Protein AF-A0A1I8BU67-F1 (afdb_monomer_lite)

InterPro domains:
  IPR002213 UDP-glucuronosyl/UDP-glucosyltransferase [PF00201] (10-124)
  IPR002213 UDP-glucuronosyl/UDP-glucosyltransferase [cd03784] (1-125)
  IPR035595 UDP-glycosyltransferase family, conserved site [PS00375] (44-87)
  IPR050271 UDP-glycosyltransferase [PTHR48043] (1-125)

Sequence (135 aa):
MPIRMTKSFLKAFGQIPDYDFLWKTEQTEIEGIERFKNVHLRRWINQKELIKHPKTRLLFAHGGYSSFLEAAKAGIPVLLVPLFADQGINAKRAQRFGISEILDKRTLNAEIVGKLIRKMLNDERLIDLIFSKFL

Structure (mmCIF, N/CA/C/O backbone):
data_AF-A0A1I8BU67-F1
#
_entry.id   AF-A0A1I8BU67-F1
#
loop_
_atom_site.group_PDB
_atom_site.id
_atom_site.type_symbol
_atom_site.label_atom_id
_atom_site.label_alt_id
_atom_site.label_comp_id
_atom_site.label_asym_id
_atom_site.label_entity_id
_atom_site.label_seq_id
_atom_site.pdbx_PDB_ins_code
_atom_site.Cartn_x
_atom_site.Cartn_y
_atom_site.Cartn_z
_atom_site.occupancy
_atom_site.B_iso_or_equiv
_atom_site.auth_seq_id
_atom_site.auth_comp_id
_atom_site.auth_asym_id
_atom_site.auth_atom_id
_atom_site.pdbx_PDB_model_num
ATOM 1 N N . MET A 1 1 ? 9.221 -7.816 -9.148 1.00 77.25 1 MET A N 1
ATOM 2 C CA . MET A 1 1 ? 7.841 -7.643 -9.661 1.00 77.25 1 MET A CA 1
ATOM 3 C C . MET A 1 1 ? 7.914 -7.254 -11.136 1.00 77.25 1 MET A C 1
ATOM 5 O O . MET A 1 1 ? 8.840 -6.525 -11.474 1.00 77.25 1 MET A O 1
ATOM 9 N N . PRO A 1 2 ? 7.020 -7.742 -12.016 1.00 86.81 2 PRO A N 1
ATOM 10 C CA . PRO A 1 2 ? 7.042 -7.395 -13.439 1.00 86.81 2 PRO A CA 1
ATOM 11 C C . PRO A 1 2 ? 6.885 -5.890 -13.698 1.00 86.81 2 PRO A C 1
ATOM 13 O O . PRO A 1 2 ? 6.090 -5.228 -13.030 1.00 86.81 2 PRO A O 1
ATOM 16 N N . ILE A 1 3 ? 7.564 -5.373 -14.729 1.00 88.19 3 ILE A N 1
ATOM 17 C CA . ILE A 1 3 ? 7.588 -3.940 -15.090 1.00 88.19 3 ILE A CA 1
ATOM 18 C C . ILE A 1 3 ? 6.175 -3.363 -15.278 1.00 88.19 3 ILE A C 1
ATOM 20 O O . ILE A 1 3 ? 5.889 -2.262 -14.807 1.00 88.19 3 ILE A O 1
ATOM 24 N N . ARG A 1 4 ? 5.259 -4.117 -15.905 1.00 90.81 4 ARG A N 1
ATOM 25 C CA . ARG A 1 4 ? 3.852 -3.709 -16.092 1.00 90.81 4 ARG A CA 1
ATOM 26 C C . ARG A 1 4 ? 3.167 -3.368 -14.765 1.00 90.81 4 ARG A C 1
ATOM 28 O O . ARG A 1 4 ? 2.468 -2.357 -14.671 1.00 90.81 4 ARG A O 1
ATOM 35 N N . MET A 1 5 ? 3.353 -4.210 -13.749 1.00 91.56 5 MET A N 1
ATOM 36 C CA . MET A 1 5 ? 2.776 -3.980 -12.425 1.00 91.56 5 MET A CA 1
ATOM 37 C C . MET A 1 5 ? 3.428 -2.761 -11.779 1.00 91.56 5 MET A C 1
ATOM 39 O O . MET A 1 5 ? 2.720 -1.894 -11.282 1.00 91.56 5 MET A O 1
ATOM 43 N N . THR A 1 6 ? 4.757 -2.644 -11.866 1.00 91.69 6 THR A N 1
ATOM 44 C CA . THR A 1 6 ? 5.493 -1.505 -11.304 1.00 91.69 6 THR A CA 1
ATOM 45 C C . THR A 1 6 ? 5.000 -0.174 -11.869 1.00 91.69 6 THR A C 1
ATOM 47 O O . THR A 1 6 ? 4.644 0.719 -11.103 1.00 91.69 6 THR A O 1
ATOM 50 N N . LYS A 1 7 ? 4.863 -0.068 -13.198 1.00 92.62 7 LYS A N 1
ATOM 51 C CA . LYS A 1 7 ? 4.315 1.127 -13.862 1.00 92.62 7 LYS A CA 1
ATOM 52 C C . LYS A 1 7 ? 2.864 1.408 -13.454 1.00 92.62 7 LYS A C 1
ATOM 54 O O . LYS A 1 7 ? 2.471 2.568 -13.369 1.00 92.62 7 LYS A O 1
ATOM 59 N N . SER A 1 8 ? 2.071 0.369 -13.190 1.00 94.88 8 SER A N 1
ATOM 60 C CA . SER A 1 8 ? 0.684 0.523 -12.729 1.00 94.88 8 SER A CA 1
ATOM 61 C C . SER A 1 8 ? 0.613 1.096 -11.313 1.00 94.88 8 SER A C 1
ATOM 63 O O . SER A 1 8 ? -0.164 2.017 -11.081 1.00 94.88 8 SER A O 1
ATOM 65 N N . PHE A 1 9 ? 1.450 0.605 -10.393 1.00 94.38 9 PHE A N 1
ATOM 66 C CA . PHE A 1 9 ? 1.526 1.126 -9.027 1.00 94.38 9 PHE A CA 1
ATOM 67 C C . PHE A 1 9 ? 2.018 2.569 -8.992 1.00 94.38 9 PHE A C 1
ATOM 69 O O . PHE A 1 9 ? 1.340 3.404 -8.408 1.00 94.38 9 PHE A O 1
ATOM 76 N N . LEU A 1 10 ? 3.120 2.889 -9.680 1.00 94.50 10 LEU A N 1
ATOM 77 C CA . LEU A 1 10 ? 3.636 4.262 -9.728 1.00 94.50 10 LEU A CA 1
ATOM 78 C C . LEU A 1 10 ? 2.579 5.260 -10.211 1.00 94.50 10 LEU A C 1
ATOM 80 O O . LEU A 1 10 ? 2.333 6.270 -9.558 1.00 94.50 10 LEU A O 1
ATOM 84 N N . LYS A 1 11 ? 1.895 4.939 -11.316 1.00 95.62 11 LYS A N 1
ATOM 85 C CA . LYS A 1 11 ? 0.815 5.781 -11.843 1.00 95.62 11 LYS A CA 1
ATOM 86 C C . LYS A 1 11 ? -0.335 5.938 -10.850 1.00 95.62 11 LYS A C 1
ATOM 88 O O . LYS A 1 11 ? -0.836 7.044 -10.699 1.00 95.62 11 LYS A O 1
ATOM 93 N N . ALA A 1 12 ? -0.751 4.861 -10.184 1.00 96.50 12 ALA A N 1
ATOM 94 C CA . ALA A 1 12 ? -1.826 4.923 -9.198 1.00 96.50 12 ALA A CA 1
ATOM 95 C C . ALA A 1 12 ? -1.444 5.772 -7.977 1.00 96.50 12 ALA A C 1
ATOM 97 O O . ALA A 1 12 ? -2.243 6.586 -7.527 1.00 96.50 12 ALA A O 1
ATOM 98 N N . PHE A 1 13 ? -0.222 5.611 -7.468 1.00 96.00 13 PHE A N 1
ATOM 99 C CA . PHE A 1 13 ? 0.287 6.362 -6.320 1.00 96.00 13 PHE A CA 1
ATOM 100 C C . PHE A 1 13 ? 0.417 7.853 -6.640 1.00 96.00 13 PHE A C 1
ATOM 102 O O . PHE A 1 13 ? -0.008 8.691 -5.851 1.00 96.00 13 PHE A O 1
ATOM 109 N N . GLY A 1 14 ? 0.890 8.195 -7.841 1.00 95.56 14 GLY A N 1
ATOM 110 C CA . GLY A 1 14 ? 0.949 9.581 -8.311 1.00 95.56 14 GLY A CA 1
ATOM 111 C C . GLY A 1 14 ? -0.402 10.292 -8.399 1.00 95.56 14 GLY A C 1
ATOM 112 O O . GLY A 1 14 ? -0.455 11.515 -8.343 1.00 95.56 14 GLY A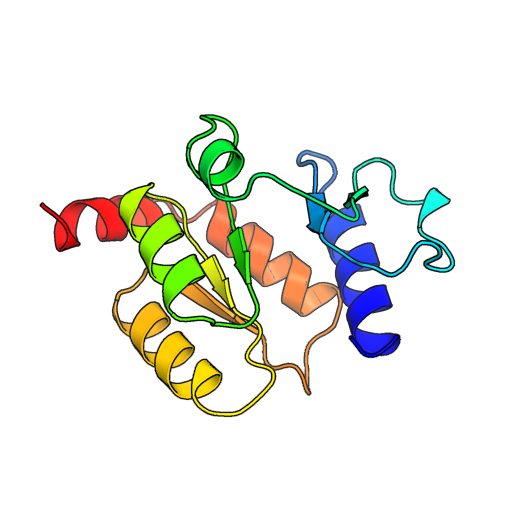 O 1
ATOM 113 N N . GLN A 1 15 ? -1.501 9.543 -8.521 1.00 95.25 15 GLN A N 1
ATOM 114 C CA . GLN A 1 15 ? -2.866 10.083 -8.527 1.00 95.25 15 GLN A CA 1
ATOM 115 C C . GLN A 1 15 ? -3.428 10.317 -7.116 1.00 95.25 15 GLN A C 1
ATOM 117 O O . GLN A 1 15 ? -4.605 10.648 -6.977 1.00 95.25 15 GLN A O 1
ATOM 122 N N . ILE A 1 16 ? -2.631 10.077 -6.073 1.00 95.81 16 ILE A N 1
ATOM 123 C CA . ILE A 1 16 ? -3.024 10.188 -4.666 1.00 95.81 16 ILE A CA 1
ATOM 124 C C . ILE A 1 16 ? -1.957 11.035 -3.946 1.00 95.81 16 ILE A C 1
ATOM 126 O O . ILE A 1 16 ? -1.168 10.506 -3.164 1.00 95.81 16 ILE A O 1
ATOM 130 N N . PRO A 1 17 ? -1.870 12.343 -4.253 1.00 95.38 17 PRO A N 1
ATOM 131 C CA . PRO A 1 17 ? -0.778 13.195 -3.782 1.00 95.38 17 PRO A CA 1
ATOM 132 C C . PRO A 1 17 ? -0.829 13.493 -2.276 1.00 95.38 17 PRO A C 1
ATOM 134 O O . PRO A 1 17 ? 0.196 13.855 -1.710 1.00 95.38 17 PRO A O 1
ATOM 137 N N . ASP A 1 18 ? -1.979 13.301 -1.624 1.00 95.50 18 ASP A N 1
ATOM 1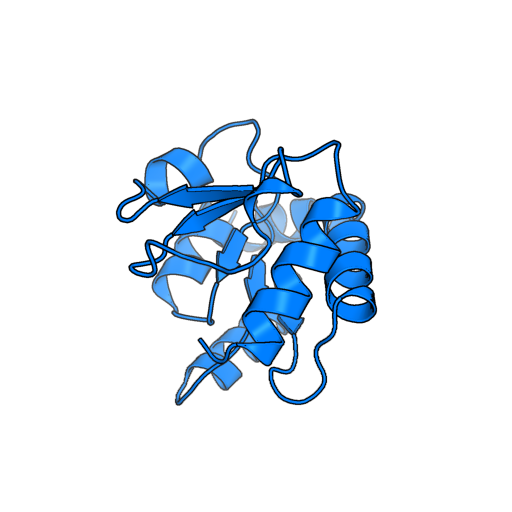38 C CA . ASP A 1 18 ? -2.163 13.552 -0.184 1.00 95.50 18 ASP A CA 1
ATOM 139 C C . ASP A 1 18 ? -1.467 12.513 0.715 1.00 95.50 18 ASP A C 1
ATOM 141 O O . ASP A 1 18 ? -1.429 12.664 1.938 1.00 95.50 18 ASP A O 1
ATOM 145 N N . TYR A 1 19 ? -0.925 11.443 0.123 1.00 96.06 19 TYR A N 1
ATOM 146 C CA . TYR A 1 19 ? -0.276 10.349 0.835 1.00 96.06 19 TYR A CA 1
ATOM 147 C C . TYR A 1 19 ? 1.101 10.033 0.258 1.00 96.06 19 TYR A C 1
ATOM 149 O O . TYR A 1 19 ? 1.283 9.942 -0.958 1.00 96.06 19 TYR A O 1
ATOM 157 N N . ASP A 1 20 ? 2.045 9.768 1.162 1.00 96.88 20 ASP A N 1
ATOM 158 C CA . ASP A 1 20 ? 3.348 9.202 0.834 1.00 96.88 20 ASP A CA 1
ATOM 159 C C . ASP A 1 20 ? 3.288 7.671 0.765 1.00 96.88 20 ASP A C 1
ATOM 161 O O . ASP A 1 20 ? 2.779 6.994 1.662 1.00 96.88 20 ASP A O 1
ATOM 165 N N . PHE A 1 21 ? 3.887 7.114 -0.283 1.00 96.00 21 PHE A N 1
ATOM 166 C CA . PHE A 1 21 ? 4.009 5.681 -0.513 1.00 96.00 21 PHE A CA 1
ATOM 167 C C . PHE A 1 21 ? 5.450 5.244 -0.266 1.00 96.00 21 PHE A C 1
ATOM 169 O O . PHE A 1 21 ? 6.331 5.436 -1.105 1.00 96.00 21 PHE A O 1
ATOM 176 N N . LEU A 1 22 ? 5.695 4.622 0.887 1.00 95.19 22 LEU A N 1
ATOM 177 C CA . LEU A 1 22 ? 6.977 3.988 1.181 1.00 95.19 22 LEU A CA 1
ATOM 178 C C . LEU A 1 22 ? 7.004 2.580 0.586 1.00 95.19 22 LEU A C 1
ATOM 180 O O . LEU A 1 22 ? 6.271 1.690 1.015 1.00 95.19 22 LEU A O 1
ATOM 184 N N . TRP A 1 23 ? 7.885 2.366 -0.385 1.00 92.94 23 TRP A N 1
ATOM 185 C CA . TRP A 1 23 ? 7.983 1.111 -1.112 1.00 92.94 23 TRP A CA 1
ATOM 186 C C . TRP A 1 23 ? 9.321 0.424 -0.840 1.00 92.94 23 TRP A C 1
ATOM 188 O O . TRP A 1 23 ? 10.377 0.836 -1.322 1.00 92.94 23 TRP A O 1
ATOM 198 N N . LYS A 1 24 ? 9.263 -0.695 -0.107 1.00 91.19 24 LYS A N 1
ATOM 199 C CA . LYS A 1 24 ? 10.403 -1.602 0.057 1.00 91.19 24 LYS A CA 1
ATOM 200 C C . LYS A 1 24 ? 10.709 -2.377 -1.236 1.00 91.19 24 LYS A C 1
ATOM 202 O O . LYS A 1 24 ? 9.895 -3.199 -1.660 1.00 91.19 24 LYS A O 1
ATOM 207 N N . THR A 1 25 ? 11.871 -2.161 -1.846 1.00 88.25 25 THR A N 1
ATOM 208 C CA . THR A 1 25 ? 12.317 -2.868 -3.060 1.00 88.25 25 THR A CA 1
ATOM 209 C C . THR A 1 25 ? 13.843 -2.898 -3.163 1.00 88.25 25 THR A C 1
ATOM 211 O O . THR A 1 25 ? 14.513 -1.956 -2.752 1.00 88.25 25 THR A O 1
ATOM 214 N N . GLU A 1 26 ? 14.396 -3.969 -3.740 1.00 86.56 26 GLU A N 1
ATOM 215 C CA . GLU A 1 26 ? 15.820 -4.034 -4.117 1.00 86.56 26 GLU A CA 1
ATOM 216 C C . GLU A 1 26 ? 16.106 -3.312 -5.442 1.00 86.56 26 GLU A C 1
ATOM 218 O O . GLU A 1 26 ? 17.262 -3.082 -5.785 1.00 86.56 26 GLU A O 1
ATOM 223 N N . GLN A 1 27 ? 15.063 -2.957 -6.201 1.00 83.81 27 GLN A N 1
ATOM 224 C CA . GLN A 1 27 ? 15.210 -2.181 -7.431 1.00 83.81 27 GLN A CA 1
ATOM 225 C C . GLN A 1 27 ? 15.639 -0.757 -7.076 1.00 83.81 27 GLN A C 1
ATOM 227 O O . GLN A 1 27 ? 14.878 -0.013 -6.461 1.00 83.81 27 GLN A O 1
ATOM 232 N N . THR A 1 28 ? 16.854 -0.387 -7.466 1.00 71.94 28 THR A N 1
ATOM 233 C CA . THR A 1 28 ? 17.399 0.961 -7.261 1.00 71.94 28 THR A CA 1
ATOM 234 C C . THR A 1 28 ? 16.939 1.943 -8.331 1.00 71.94 28 THR A C 1
ATOM 236 O O . THR A 1 28 ? 16.914 3.142 -8.083 1.00 71.94 28 THR A O 1
ATOM 239 N N . GLU A 1 29 ? 16.526 1.437 -9.494 1.00 79.00 29 GLU A N 1
ATOM 240 C CA . GLU A 1 29 ? 16.109 2.242 -10.636 1.00 79.00 29 GLU A CA 1
ATOM 241 C C . GLU A 1 29 ? 14.762 1.748 -11.159 1.00 79.00 29 GLU A C 1
ATOM 243 O O . GLU A 1 29 ? 14.591 0.585 -11.533 1.00 79.00 29 GLU A O 1
ATOM 248 N N . ILE A 1 30 ? 13.784 2.651 -11.165 1.00 87.12 30 ILE A N 1
ATOM 249 C CA . ILE A 1 30 ? 12.493 2.445 -11.810 1.00 87.12 30 ILE A CA 1
ATOM 250 C C . ILE A 1 30 ? 12.277 3.630 -12.744 1.00 87.12 30 ILE A C 1
ATOM 252 O O . ILE A 1 30 ? 12.130 4.763 -12.296 1.00 87.12 30 ILE A O 1
ATOM 256 N N . GLU A 1 31 ? 12.266 3.360 -14.046 1.00 88.06 31 GLU A N 1
ATOM 257 C CA . GLU A 1 31 ? 12.067 4.368 -15.089 1.00 88.06 31 GLU A CA 1
ATOM 258 C C . GLU A 1 31 ? 10.813 5.224 -14.823 1.00 88.06 31 GLU A C 1
ATOM 260 O O . GLU A 1 31 ? 9.707 4.693 -14.659 1.00 88.06 31 GLU A O 1
ATOM 265 N N . GLY A 1 32 ? 10.977 6.551 -14.818 1.00 86.62 32 GLY A N 1
ATOM 266 C CA . GLY A 1 32 ? 9.883 7.508 -14.662 1.00 86.62 32 GLY A CA 1
ATOM 267 C C . GLY A 1 32 ? 9.491 7.802 -13.213 1.00 86.62 32 GLY A C 1
ATOM 268 O O . GLY A 1 32 ? 8.526 8.541 -12.998 1.00 86.62 32 GLY A O 1
ATOM 269 N N . ILE A 1 33 ? 10.181 7.224 -12.221 1.00 90.31 33 ILE A N 1
ATOM 270 C CA . ILE A 1 33 ? 9.864 7.439 -10.805 1.00 90.31 33 ILE A CA 1
ATOM 271 C C . ILE A 1 33 ? 10.053 8.895 -10.363 1.00 90.31 33 ILE A C 1
ATOM 273 O O . ILE A 1 33 ? 9.322 9.369 -9.501 1.00 90.31 33 ILE A O 1
ATOM 277 N N . GLU A 1 34 ? 10.969 9.631 -10.994 1.00 90.25 34 GLU A N 1
ATOM 278 C CA . GLU A 1 34 ? 11.300 11.026 -10.686 1.00 90.25 34 GLU A CA 1
ATOM 279 C C . GLU A 1 34 ? 10.102 11.983 -10.802 1.00 90.25 34 GLU A C 1
ATOM 281 O O . GLU A 1 34 ? 10.088 13.064 -10.215 1.00 90.25 34 GLU A O 1
ATOM 286 N N . ARG A 1 35 ? 9.064 11.569 -11.535 1.00 92.06 35 ARG A N 1
ATOM 287 C CA . ARG A 1 35 ? 7.814 12.318 -11.718 1.00 92.06 35 ARG A CA 1
ATOM 288 C C . ARG A 1 35 ? 6.859 12.177 -10.531 1.00 92.06 35 ARG A C 1
ATOM 290 O O . ARG A 1 35 ? 5.904 12.943 -10.427 1.00 92.06 35 ARG A O 1
ATOM 297 N N . PHE A 1 36 ? 7.098 11.211 -9.646 1.00 94.50 36 PHE A N 1
ATOM 298 C CA . PHE A 1 36 ? 6.217 10.844 -8.541 1.00 94.50 36 PHE A CA 1
ATOM 299 C C . PHE A 1 36 ? 6.848 11.229 -7.201 1.00 94.50 36 PHE A C 1
ATOM 301 O O . PHE A 1 36 ? 7.474 10.416 -6.525 1.00 94.50 36 PHE A O 1
ATOM 308 N N . LYS A 1 37 ? 6.663 12.493 -6.803 1.00 95.25 37 LYS A N 1
ATOM 309 C CA . LYS A 1 37 ? 7.271 13.068 -5.586 1.00 95.25 37 LYS A CA 1
ATOM 310 C C . LYS A 1 37 ? 6.834 12.389 -4.280 1.00 95.25 37 LYS A C 1
ATOM 312 O O . LYS A 1 37 ? 7.533 12.504 -3.281 1.00 95.25 37 LYS A O 1
ATOM 317 N N . ASN A 1 38 ? 5.696 11.700 -4.295 1.00 97.31 38 ASN A N 1
ATOM 318 C CA . ASN A 1 38 ? 5.105 11.019 -3.147 1.00 97.31 38 ASN A CA 1
ATOM 319 C C . ASN A 1 38 ? 5.435 9.516 -3.086 1.00 97.31 38 ASN A C 1
ATOM 321 O O . ASN A 1 38 ? 4.838 8.792 -2.294 1.00 97.31 38 ASN A O 1
ATOM 325 N N . VAL A 1 39 ? 6.350 9.010 -3.923 1.00 95.44 39 VAL A N 1
ATOM 326 C CA . VAL A 1 39 ? 6.766 7.600 -3.902 1.00 95.44 39 VAL A CA 1
ATOM 327 C C . VAL A 1 39 ? 8.229 7.491 -3.494 1.00 95.44 39 VAL A C 1
ATOM 329 O O . VAL A 1 39 ? 9.126 7.974 -4.179 1.00 95.44 39 VAL A O 1
ATOM 332 N N . HIS A 1 40 ? 8.480 6.789 -2.391 1.00 93.50 40 HIS A N 1
ATOM 333 C CA . HIS A 1 40 ? 9.796 6.686 -1.766 1.00 93.50 40 HIS A CA 1
ATOM 334 C C . HIS A 1 40 ? 10.286 5.241 -1.785 1.00 93.50 40 HIS A C 1
ATOM 336 O O . HIS A 1 40 ? 9.789 4.401 -1.031 1.00 93.50 40 HIS A O 1
ATOM 342 N N . LEU A 1 41 ? 11.292 4.940 -2.610 1.00 92.44 41 LEU A N 1
ATOM 343 C CA . LEU A 1 41 ? 11.915 3.613 -2.618 1.00 92.44 41 LEU A CA 1
ATOM 344 C C . LEU A 1 41 ? 12.889 3.460 -1.452 1.00 92.44 41 LEU A C 1
ATOM 346 O O . LEU A 1 41 ? 13.668 4.367 -1.145 1.00 92.44 41 LEU A O 1
ATOM 350 N N . ARG A 1 42 ? 12.873 2.294 -0.811 1.00 91.88 42 ARG A N 1
ATOM 351 C CA . ARG A 1 42 ? 13.829 1.920 0.237 1.00 91.88 42 ARG A CA 1
ATOM 352 C C . ARG A 1 42 ? 14.226 0.458 0.073 1.00 91.88 42 ARG A C 1
ATOM 354 O O . ARG A 1 42 ? 13.370 -0.391 -0.146 1.00 91.88 42 ARG A O 1
ATOM 361 N N . ARG A 1 43 ? 15.506 0.139 0.257 1.00 90.44 43 ARG A N 1
ATOM 362 C CA . ARG A 1 43 ? 15.973 -1.263 0.281 1.00 90.44 43 ARG A CA 1
ATOM 363 C C . ARG A 1 43 ? 15.556 -1.964 1.571 1.00 90.44 43 ARG A C 1
ATOM 365 O O . ARG A 1 43 ? 15.148 -3.122 1.582 1.00 90.44 43 ARG A O 1
ATOM 372 N N . TRP A 1 44 ? 15.564 -1.212 2.666 1.00 90.94 44 TRP A N 1
ATOM 373 C CA . TRP A 1 44 ? 15.186 -1.699 3.979 1.00 90.94 44 TRP A CA 1
ATOM 374 C C . TRP A 1 44 ? 14.192 -0.759 4.658 1.00 90.94 44 TRP A C 1
ATOM 376 O O . TRP A 1 44 ? 14.285 0.460 4.530 1.00 90.94 44 TRP A O 1
ATOM 386 N N . ILE A 1 45 ? 13.228 -1.351 5.363 1.00 90.62 45 ILE A N 1
ATOM 387 C CA . ILE A 1 45 ? 12.187 -0.660 6.123 1.00 90.62 45 ILE A CA 1
ATOM 388 C C . ILE A 1 45 ? 11.920 -1.459 7.401 1.00 90.62 45 ILE A C 1
ATOM 390 O O . ILE A 1 45 ? 11.703 -2.675 7.326 1.00 90.62 45 ILE A O 1
ATOM 394 N N . ASN A 1 46 ? 11.844 -0.774 8.546 1.00 91.44 46 ASN A N 1
ATOM 395 C CA . ASN A 1 46 ? 11.294 -1.349 9.771 1.00 91.44 46 ASN A CA 1
ATOM 396 C C . ASN A 1 46 ? 9.760 -1.406 9.683 1.00 91.44 46 ASN A C 1
ATOM 398 O O . ASN A 1 46 ? 9.052 -0.490 10.101 1.00 91.44 46 ASN A O 1
ATOM 402 N N . GLN A 1 47 ? 9.238 -2.483 9.090 1.00 88.81 47 GLN A N 1
ATOM 403 C CA . GLN A 1 47 ? 7.801 -2.644 8.851 1.00 88.81 47 GLN A CA 1
ATOM 404 C C . GLN A 1 47 ? 6.986 -2.547 10.150 1.00 88.81 47 GLN A C 1
ATOM 406 O O . GLN A 1 47 ? 5.935 -1.916 10.155 1.00 88.81 47 GLN A O 1
ATOM 411 N N . LYS A 1 48 ? 7.473 -3.126 11.255 1.00 88.88 48 LYS A N 1
ATOM 412 C CA . LYS A 1 48 ? 6.751 -3.141 12.536 1.00 88.88 48 LYS A CA 1
ATOM 413 C C . LYS A 1 48 ? 6.563 -1.742 13.112 1.00 88.88 48 LYS A C 1
ATOM 415 O O . LYS A 1 48 ? 5.502 -1.454 13.654 1.00 88.88 48 LYS A O 1
ATOM 420 N N . GLU A 1 49 ? 7.576 -0.888 13.002 1.00 90.56 49 GLU A N 1
ATOM 421 C CA . GLU A 1 49 ? 7.481 0.502 13.456 1.00 90.56 49 GLU A CA 1
ATOM 422 C C . GLU A 1 49 ? 6.564 1.325 12.559 1.00 90.56 49 GLU A C 1
ATOM 424 O O . GLU A 1 49 ? 5.696 2.028 13.072 1.00 90.56 49 GLU A O 1
ATOM 429 N N . LEU A 1 50 ? 6.682 1.188 11.233 1.00 91.88 50 LEU A N 1
ATOM 430 C CA . LEU A 1 50 ? 5.794 1.902 10.316 1.00 91.88 50 LEU A CA 1
ATOM 431 C C . LEU A 1 50 ? 4.336 1.505 10.515 1.00 91.88 50 LEU A C 1
ATOM 433 O O . LEU A 1 50 ? 3.478 2.374 10.569 1.00 91.88 50 LEU A O 1
ATOM 437 N N . ILE A 1 51 ? 4.042 0.216 10.665 1.00 89.81 51 ILE A N 1
ATOM 438 C CA . ILE A 1 51 ? 2.674 -0.265 10.883 1.00 89.81 51 ILE A CA 1
ATOM 439 C C . ILE A 1 51 ? 2.046 0.360 12.140 1.00 89.81 51 ILE A C 1
ATOM 441 O O . ILE A 1 51 ? 0.859 0.664 12.134 1.00 89.81 51 ILE A O 1
ATOM 445 N N . LYS A 1 52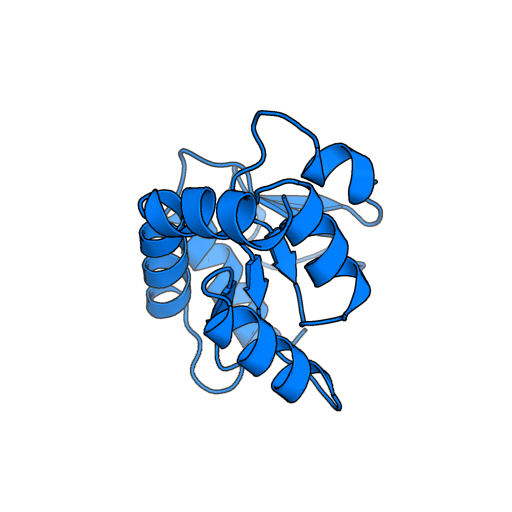 ? 2.838 0.603 13.191 1.00 89.25 52 LYS A N 1
ATOM 446 C CA . LYS A 1 52 ? 2.380 1.240 14.437 1.00 89.25 52 LYS A CA 1
ATOM 447 C C . LYS A 1 52 ? 2.353 2.767 14.379 1.00 89.25 52 LYS A C 1
ATOM 449 O O . LYS A 1 52 ? 1.875 3.405 15.313 1.00 89.25 52 LYS A O 1
ATOM 454 N N . HIS A 1 53 ? 2.907 3.369 13.331 1.00 91.75 53 HIS A N 1
ATOM 455 C CA . HIS A 1 53 ? 2.984 4.814 13.229 1.00 91.75 53 HIS A CA 1
ATOM 456 C C . HIS A 1 53 ? 1.574 5.410 13.042 1.00 91.75 53 HIS A C 1
ATOM 458 O O . HIS A 1 53 ? 0.839 4.965 12.159 1.00 91.75 53 HIS A O 1
ATOM 464 N N . PRO A 1 54 ? 1.189 6.468 13.781 1.00 89.88 54 PRO A N 1
ATOM 465 C CA . PRO A 1 54 ? -0.180 6.998 13.782 1.00 89.88 54 PRO A CA 1
ATOM 466 C C . PRO A 1 54 ? -0.620 7.619 12.450 1.00 89.88 54 PRO A C 1
ATOM 468 O O . PRO A 1 54 ? -1.797 7.926 12.277 1.00 89.88 54 PRO A O 1
ATOM 471 N N . LYS A 1 55 ? 0.302 7.831 11.502 1.00 91.88 55 LYS A N 1
ATOM 472 C CA . LYS A 1 55 ? -0.006 8.276 10.127 1.00 91.88 55 LYS A CA 1
ATOM 473 C C . LYS A 1 55 ? -0.131 7.134 9.117 1.00 91.88 55 LYS A C 1
ATOM 475 O O . LYS A 1 55 ? -0.497 7.386 7.975 1.00 91.88 55 LYS A O 1
ATOM 480 N N . THR A 1 56 ? 0.152 5.897 9.508 1.00 92.62 56 THR A N 1
ATOM 481 C CA . THR A 1 56 ? -0.032 4.753 8.617 1.00 92.62 56 THR A CA 1
ATOM 482 C C . THR A 1 56 ? -1.518 4.486 8.451 1.00 92.62 56 THR A C 1
ATOM 484 O O . THR A 1 56 ? -2.280 4.489 9.416 1.00 92.62 56 THR A O 1
ATOM 487 N N . ARG A 1 57 ? -1.948 4.340 7.198 1.00 91.75 57 ARG A N 1
ATOM 488 C CA . ARG A 1 57 ? -3.363 4.148 6.845 1.00 91.75 57 ARG A CA 1
ATOM 489 C C . ARG A 1 57 ? -3.629 2.853 6.103 1.00 91.75 57 ARG A C 1
ATOM 491 O O . ARG A 1 57 ? -4.746 2.364 6.135 1.00 91.75 57 ARG A O 1
ATOM 498 N N . LEU A 1 58 ? -2.627 2.315 5.416 1.00 92.25 58 LEU A N 1
ATOM 499 C CA . LEU A 1 58 ? -2.790 1.153 4.557 1.00 92.25 58 LEU A CA 1
ATOM 500 C C . LEU A 1 58 ? -1.453 0.426 4.417 1.00 92.25 58 LEU A C 1
ATOM 502 O O . LEU A 1 58 ? -0.422 1.061 4.188 1.00 92.25 58 LEU A O 1
ATOM 506 N N . LEU A 1 59 ? -1.476 -0.902 4.512 1.00 92.38 59 LEU A N 1
ATOM 507 C CA . LEU A 1 59 ? -0.336 -1.751 4.169 1.00 92.38 59 LEU A CA 1
ATOM 508 C C . LEU A 1 59 ? -0.550 -2.394 2.796 1.00 92.38 59 LEU A C 1
ATOM 510 O O . LEU A 1 59 ? -1.591 -2.992 2.547 1.00 92.38 59 LEU A O 1
ATOM 514 N N . PHE A 1 60 ? 0.461 -2.354 1.930 1.00 91.88 60 PHE A N 1
ATOM 515 C CA . PHE A 1 60 ? 0.484 -3.131 0.688 1.00 91.88 60 PHE A CA 1
ATOM 516 C C . PHE A 1 60 ? 1.383 -4.347 0.874 1.00 91.88 60 PHE A C 1
ATOM 518 O O . PHE A 1 60 ? 2.553 -4.206 1.230 1.00 91.88 60 PHE A O 1
ATOM 525 N N . ALA A 1 61 ? 0.861 -5.546 0.626 1.00 88.56 61 ALA A N 1
ATOM 526 C CA . ALA A 1 61 ? 1.623 -6.777 0.816 1.00 88.56 61 ALA A CA 1
ATOM 527 C C . ALA A 1 61 ? 1.256 -7.851 -0.211 1.00 88.56 61 ALA A C 1
ATOM 529 O O . ALA A 1 61 ? 0.174 -7.862 -0.784 1.00 88.56 61 ALA A O 1
ATOM 530 N N . HIS A 1 62 ? 2.153 -8.810 -0.426 1.00 82.00 62 HIS A N 1
ATOM 531 C CA . HIS A 1 62 ? 1.899 -9.942 -1.321 1.00 82.00 62 HIS A CA 1
ATOM 532 C C . HIS A 1 62 ? 1.053 -11.057 -0.676 1.00 82.00 62 HIS A C 1
ATOM 534 O O . HIS A 1 62 ? 0.741 -12.035 -1.338 1.00 82.00 62 HIS A O 1
ATOM 540 N N . GLY A 1 63 ? 0.690 -10.949 0.607 1.00 68.56 63 GLY A N 1
ATOM 541 C CA . GLY A 1 63 ? -0.121 -11.964 1.300 1.00 68.56 63 GLY A CA 1
ATOM 542 C C . GLY A 1 63 ? 0.662 -12.997 2.106 1.00 68.56 63 GLY A C 1
ATOM 543 O O . GLY A 1 63 ? 0.139 -14.076 2.379 1.00 68.56 63 GLY A O 1
ATOM 544 N N . GLY A 1 64 ? 1.894 -12.679 2.517 1.00 74.88 64 GLY A N 1
ATOM 545 C CA . GLY A 1 64 ? 2.565 -13.427 3.579 1.00 74.88 64 GLY A CA 1
ATOM 546 C C . GLY A 1 64 ? 1.786 -13.317 4.897 1.00 74.88 64 GLY A C 1
ATOM 547 O O . GLY A 1 64 ? 1.383 -12.222 5.296 1.00 74.88 64 GLY A O 1
ATOM 548 N N . TYR A 1 65 ? 1.583 -14.447 5.579 1.00 72.75 65 TYR A N 1
ATOM 549 C CA . TYR A 1 65 ? 0.761 -14.534 6.795 1.00 72.75 65 TYR A CA 1
ATOM 550 C C . TYR A 1 65 ? 1.217 -13.577 7.914 1.00 72.75 65 TYR A C 1
ATOM 552 O O . TYR A 1 65 ? 0.390 -12.978 8.600 1.00 72.75 65 TYR A O 1
ATOM 560 N N . SER A 1 66 ? 2.531 -13.362 8.056 1.00 79.44 66 SER A N 1
ATOM 561 C CA . SER A 1 66 ? 3.092 -12.463 9.076 1.00 79.44 66 SER A CA 1
ATOM 562 C C . SER A 1 66 ? 2.689 -11.001 8.868 1.00 79.44 66 SER A C 1
ATOM 564 O O . SER A 1 66 ? 2.267 -10.347 9.816 1.00 79.44 66 SER A O 1
ATOM 566 N N . SER A 1 67 ? 2.785 -10.482 7.639 1.00 77.62 67 SER A N 1
ATOM 567 C CA . SER A 1 67 ? 2.435 -9.084 7.344 1.00 77.62 67 SER A CA 1
ATOM 568 C C . SER A 1 67 ? 0.952 -8.812 7.580 1.00 77.62 67 SER A C 1
ATOM 570 O O . SER A 1 67 ? 0.586 -7.750 8.074 1.00 77.62 67 SER A O 1
ATOM 572 N N . PHE A 1 68 ? 0.107 -9.798 7.274 1.00 78.75 68 PHE A N 1
ATOM 573 C CA . PHE A 1 68 ? -1.317 -9.759 7.582 1.00 78.75 68 PHE A CA 1
ATOM 574 C C . PHE A 1 68 ? -1.578 -9.667 9.094 1.00 78.75 68 PHE A C 1
ATOM 576 O O . PHE A 1 68 ? -2.312 -8.784 9.531 1.00 78.75 68 PHE A O 1
ATOM 583 N N . LEU A 1 69 ? -0.953 -10.534 9.898 1.00 81.31 69 LEU A N 1
ATOM 584 C CA . LEU A 1 69 ? -1.130 -10.522 11.354 1.00 81.31 69 LEU A CA 1
ATOM 585 C C . LEU A 1 69 ? -0.652 -9.216 11.996 1.00 81.31 69 LEU A C 1
ATOM 587 O O . LEU A 1 69 ? -1.283 -8.726 12.928 1.00 81.31 69 LEU A O 1
ATOM 591 N N . GLU A 1 70 ? 0.463 -8.660 11.527 1.00 84.12 70 GLU A N 1
ATOM 592 C CA . GLU A 1 70 ? 0.985 -7.388 12.036 1.00 84.12 70 GLU A CA 1
ATOM 593 C C . GLU A 1 70 ? 0.035 -6.226 11.747 1.00 84.12 70 GLU A C 1
ATOM 595 O O . GLU A 1 70 ? -0.215 -5.414 12.634 1.00 84.12 70 GLU A O 1
ATOM 600 N N . ALA A 1 71 ? -0.522 -6.175 10.537 1.00 83.62 71 ALA A N 1
ATOM 601 C CA . ALA A 1 71 ? -1.491 -5.157 10.156 1.00 83.62 71 ALA A CA 1
ATOM 602 C C . ALA A 1 71 ? -2.797 -5.263 10.951 1.00 83.62 71 ALA A C 1
ATOM 604 O O . ALA A 1 71 ? -3.271 -4.263 11.488 1.00 83.62 71 ALA A O 1
ATOM 605 N N . ALA A 1 72 ? -3.323 -6.483 11.102 1.00 82.00 72 ALA A N 1
ATOM 606 C CA . ALA A 1 72 ? -4.517 -6.740 11.900 1.00 82.00 72 ALA A CA 1
ATOM 607 C C . ALA A 1 72 ? -4.325 -6.297 13.359 1.00 82.00 72 ALA A C 1
ATOM 609 O O . ALA A 1 72 ? -5.154 -5.579 13.905 1.00 82.00 72 ALA A O 1
ATOM 610 N N . LYS A 1 73 ? -3.185 -6.636 13.975 1.00 82.75 73 LYS A N 1
ATOM 611 C CA . LYS A 1 73 ? -2.857 -6.200 15.345 1.00 82.75 73 LYS A CA 1
ATOM 612 C C . LYS A 1 73 ? -2.747 -4.684 15.500 1.00 82.75 73 LYS A C 1
ATOM 614 O O . LYS A 1 73 ? -2.880 -4.185 16.610 1.00 82.75 73 LYS A O 1
ATOM 619 N N . ALA A 1 74 ? -2.447 -3.970 14.422 1.00 84.50 74 ALA A N 1
ATOM 620 C CA . ALA A 1 74 ? -2.276 -2.525 14.434 1.00 84.50 74 ALA A CA 1
ATOM 621 C C . ALA A 1 74 ? -3.524 -1.752 13.989 1.00 84.50 74 ALA A C 1
ATOM 623 O O . ALA A 1 74 ? -3.463 -0.529 13.910 1.00 84.50 74 ALA A O 1
ATOM 624 N N . GLY A 1 75 ? -4.638 -2.427 13.686 1.00 85.31 75 GLY A N 1
ATOM 625 C CA . GLY A 1 75 ? -5.848 -1.729 13.250 1.00 85.31 75 GLY A CA 1
ATOM 626 C C . GLY A 1 75 ? -5.764 -1.170 11.829 1.00 85.31 75 GLY A C 1
ATOM 627 O O . GLY A 1 75 ? -6.560 -0.302 11.484 1.00 85.31 75 GLY A O 1
ATOM 628 N N . ILE A 1 76 ? -4.800 -1.613 11.008 1.00 88.00 76 ILE A N 1
ATOM 629 C CA . ILE A 1 76 ? -4.614 -1.069 9.658 1.00 88.00 76 ILE A CA 1
ATOM 630 C C . ILE A 1 76 ? -5.116 -2.045 8.585 1.00 88.00 76 ILE A C 1
ATOM 632 O O . ILE A 1 76 ? -4.805 -3.241 8.631 1.00 88.00 76 ILE A O 1
ATOM 636 N N . PRO A 1 77 ? -5.861 -1.560 7.579 1.00 90.56 77 PRO A N 1
ATOM 637 C CA . PRO A 1 77 ? -6.284 -2.391 6.466 1.00 90.56 77 PRO A CA 1
ATOM 638 C C . PRO A 1 77 ? -5.096 -2.796 5.582 1.00 90.56 77 PRO A C 1
ATOM 640 O O . PRO A 1 77 ? -4.054 -2.130 5.540 1.00 90.56 77 PRO A O 1
ATOM 643 N N . VAL A 1 78 ? -5.266 -3.891 4.833 1.00 90.94 78 VAL A N 1
ATOM 644 C CA . VAL A 1 78 ? -4.221 -4.422 3.941 1.00 90.94 78 VAL A CA 1
ATOM 645 C C . VAL A 1 78 ? -4.718 -4.555 2.505 1.00 90.94 78 VAL A C 1
ATOM 647 O O . VAL A 1 78 ? -5.718 -5.217 2.250 1.00 90.94 78 VAL A O 1
ATOM 650 N N . LEU A 1 79 ? -3.999 -3.987 1.539 1.00 92.69 79 LEU A N 1
ATOM 651 C CA . LEU A 1 79 ? -4.195 -4.300 0.126 1.00 92.69 79 LEU A CA 1
ATOM 652 C C . LEU A 1 79 ? -3.250 -5.432 -0.281 1.00 92.69 79 LEU A C 1
ATOM 654 O O . LEU A 1 79 ? -2.024 -5.288 -0.260 1.00 92.69 79 LEU A O 1
ATOM 658 N N . LEU A 1 80 ? -3.828 -6.571 -0.650 1.00 92.06 80 LEU A N 1
ATOM 659 C CA . LEU A 1 80 ? -3.096 -7.794 -0.936 1.00 92.06 80 LEU A CA 1
ATOM 660 C C . LEU A 1 80 ? -2.936 -8.023 -2.436 1.00 92.06 80 LEU A C 1
ATOM 662 O O . LEU A 1 80 ? -3.901 -7.964 -3.189 1.00 92.06 80 LEU A O 1
ATOM 666 N N . VAL A 1 81 ? -1.719 -8.353 -2.866 1.00 92.44 81 VAL A N 1
ATOM 667 C CA . VAL A 1 81 ? -1.396 -8.730 -4.251 1.00 92.44 81 VAL A CA 1
ATOM 668 C C . VAL A 1 81 ? -0.788 -10.137 -4.247 1.00 92.44 81 VAL A C 1
ATOM 670 O O . VAL A 1 81 ? 0.437 -10.266 -4.269 1.00 92.44 81 VAL A O 1
ATOM 673 N N . PRO A 1 82 ? -1.600 -11.208 -4.183 1.00 90.12 82 PRO A N 1
ATOM 674 C CA . PRO A 1 82 ? -1.089 -12.574 -4.147 1.00 90.12 82 PRO A CA 1
ATOM 675 C C . PRO A 1 82 ? -0.223 -12.879 -5.366 1.00 90.12 82 PRO A C 1
ATOM 677 O O . PRO A 1 82 ? -0.669 -12.764 -6.511 1.00 90.12 82 PRO A O 1
ATOM 680 N N . LEU A 1 83 ? 1.022 -13.284 -5.128 1.00 85.31 83 LEU A N 1
ATOM 681 C CA . LEU A 1 83 ? 1.972 -13.602 -6.185 1.00 85.31 83 LEU A CA 1
ATOM 682 C C . LEU A 1 83 ? 2.055 -15.109 -6.418 1.00 85.31 83 LEU A C 1
ATOM 684 O O . LEU A 1 83 ? 1.942 -15.526 -7.571 1.00 85.31 83 LEU A O 1
ATOM 688 N N . PHE A 1 84 ? 2.204 -15.925 -5.372 1.00 79.69 84 PHE A N 1
ATOM 689 C CA . PHE A 1 84 ? 2.421 -17.373 -5.502 1.00 79.69 84 PHE A CA 1
ATOM 690 C C . PHE A 1 84 ? 1.894 -18.166 -4.294 1.00 79.69 84 PHE A C 1
ATOM 692 O O . PHE A 1 84 ? 1.656 -17.600 -3.230 1.00 79.69 84 PHE A O 1
ATOM 699 N N . ALA A 1 85 ? 1.764 -19.485 -4.470 1.00 81.50 85 ALA A N 1
ATOM 700 C CA . ALA A 1 85 ? 1.510 -20.462 -3.408 1.00 81.50 85 ALA A CA 1
ATOM 701 C C . ALA A 1 85 ? 0.285 -20.142 -2.518 1.00 81.50 85 ALA A C 1
ATOM 703 O O . ALA A 1 85 ? -0.812 -19.877 -3.013 1.00 81.50 85 ALA A O 1
ATOM 704 N N . ASP A 1 86 ? 0.467 -20.199 -1.201 1.00 81.19 86 ASP A N 1
ATOM 705 C CA . ASP A 1 86 ? -0.553 -20.056 -0.162 1.00 81.19 86 ASP A CA 1
ATOM 706 C C . ASP A 1 86 ? -1.088 -18.622 -0.009 1.00 81.19 86 ASP A C 1
ATOM 708 O O . ASP A 1 86 ? -2.150 -18.409 0.583 1.00 81.19 86 ASP A O 1
ATOM 712 N N . GLN A 1 87 ? -0.413 -17.633 -0.602 1.00 83.25 87 GLN A N 1
ATOM 713 C CA . GLN A 1 87 ? -0.771 -16.214 -0.507 1.00 83.25 87 GLN A CA 1
ATOM 714 C C . GLN A 1 87 ? -2.209 -15.939 -0.960 1.00 83.25 87 GLN A C 1
ATOM 716 O O . GLN A 1 87 ? -2.891 -15.091 -0.387 1.00 83.25 87 GLN A O 1
ATOM 721 N N . GLY A 1 88 ? -2.702 -16.676 -1.962 1.00 85.31 88 GLY A N 1
ATOM 722 C CA . GLY A 1 88 ? -4.083 -16.546 -2.429 1.00 85.31 88 GLY A CA 1
ATOM 723 C C . GLY A 1 88 ? -5.110 -17.008 -1.392 1.00 85.31 88 GLY A C 1
ATOM 724 O O . GLY A 1 88 ? -6.162 -16.387 -1.244 1.00 85.31 88 GLY A O 1
ATOM 725 N N . ILE A 1 89 ? -4.801 -18.069 -0.642 1.00 86.25 89 ILE A N 1
ATOM 726 C CA . ILE A 1 89 ? -5.665 -18.586 0.427 1.00 86.25 89 ILE A CA 1
ATOM 727 C C . ILE A 1 89 ? -5.668 -17.603 1.600 1.00 86.25 89 ILE A C 1
ATOM 729 O O . ILE A 1 89 ? -6.737 -17.245 2.098 1.00 86.25 89 ILE A O 1
ATOM 733 N N . ASN A 1 90 ? -4.489 -17.118 1.996 1.00 84.19 90 ASN A N 1
ATOM 734 C CA . ASN A 1 90 ? -4.347 -16.128 3.064 1.00 84.19 90 ASN A CA 1
ATOM 735 C C . ASN A 1 90 ? -5.095 -14.833 2.725 1.00 84.19 90 ASN A C 1
ATOM 737 O O . ASN A 1 90 ? -5.828 -14.313 3.563 1.00 84.19 90 ASN A O 1
ATOM 741 N N . ALA A 1 91 ? -5.000 -14.366 1.477 1.00 87.44 91 ALA A N 1
ATOM 742 C CA . ALA A 1 91 ? -5.702 -13.171 1.031 1.00 87.44 91 ALA A CA 1
ATOM 743 C C . ALA A 1 91 ? -7.226 -13.328 1.046 1.00 87.44 91 ALA A C 1
ATOM 745 O O . ALA A 1 91 ? -7.927 -12.449 1.539 1.00 87.44 91 ALA A O 1
ATOM 746 N N . LYS A 1 92 ? -7.756 -14.473 0.595 1.00 88.38 92 LYS A N 1
ATOM 747 C CA . LYS A 1 92 ? -9.200 -14.751 0.679 1.00 88.38 92 LYS A CA 1
ATOM 748 C C . LYS A 1 92 ? -9.696 -14.807 2.124 1.00 88.38 92 LYS A C 1
ATOM 750 O O . LYS A 1 92 ? -10.782 -14.311 2.416 1.00 88.38 92 LYS A O 1
ATOM 755 N N . ARG A 1 93 ? -8.911 -15.390 3.037 1.00 85.94 93 ARG A N 1
ATOM 756 C CA . ARG A 1 93 ? -9.233 -15.399 4.474 1.00 85.94 93 ARG A CA 1
ATOM 757 C C . ARG A 1 93 ? -9.262 -13.979 5.034 1.00 85.94 93 ARG A C 1
ATOM 759 O O . ARG A 1 93 ? -10.244 -13.611 5.667 1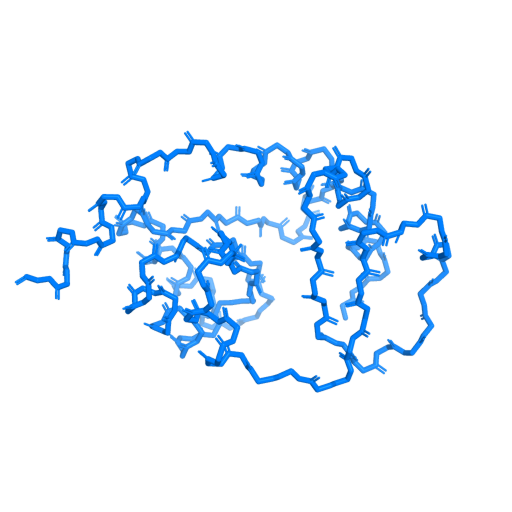.00 85.94 93 ARG A O 1
ATOM 766 N N . ALA A 1 94 ? -8.240 -13.180 4.743 1.00 83.50 94 ALA A N 1
ATOM 767 C CA . ALA A 1 94 ? -8.153 -11.784 5.159 1.00 83.50 94 ALA A CA 1
ATOM 768 C C . ALA A 1 94 ? -9.344 -10.946 4.656 1.00 83.50 94 ALA A C 1
ATOM 770 O O . ALA A 1 94 ? -9.961 -10.211 5.429 1.00 83.50 94 ALA A O 1
ATOM 771 N N . GLN A 1 95 ? -9.739 -11.133 3.393 1.00 87.25 95 GLN A N 1
ATOM 772 C CA . GLN A 1 95 ? -10.893 -10.448 2.813 1.00 87.25 95 GLN A CA 1
ATOM 773 C C . GLN A 1 95 ? -12.198 -10.875 3.491 1.00 87.25 95 GLN A C 1
ATOM 775 O O . GLN A 1 95 ? -13.029 -10.029 3.805 1.00 87.25 95 GLN A O 1
ATOM 780 N N . ARG A 1 96 ? -12.363 -12.169 3.804 1.00 85.94 96 ARG A N 1
ATOM 781 C CA . ARG A 1 96 ? -13.533 -12.675 4.544 1.00 85.94 96 ARG A CA 1
ATOM 782 C C . ARG A 1 96 ? -13.638 -12.089 5.954 1.00 85.94 96 ARG A C 1
ATOM 784 O O . ARG A 1 96 ? -14.747 -11.911 6.450 1.00 85.94 96 ARG A O 1
ATOM 791 N N . PHE A 1 97 ? -12.513 -11.788 6.599 1.00 80.56 97 PHE A N 1
ATOM 792 C CA . PHE A 1 97 ? -12.509 -11.103 7.893 1.00 80.56 97 PHE A CA 1
ATOM 793 C C . PHE A 1 97 ? -12.838 -9.608 7.793 1.00 80.56 97 PHE A C 1
ATOM 795 O O . PHE A 1 97 ? -13.053 -8.986 8.828 1.00 80.56 97 PHE A O 1
ATOM 802 N N . GLY A 1 98 ? -12.935 -9.054 6.580 1.00 81.56 98 GLY A N 1
ATOM 803 C CA . GLY A 1 98 ? -13.270 -7.651 6.349 1.00 81.56 98 GLY A CA 1
ATOM 804 C C . GLY A 1 98 ? -12.096 -6.703 6.570 1.00 81.56 98 GLY A C 1
ATOM 805 O O . GLY A 1 98 ? -12.329 -5.532 6.825 1.00 81.56 98 GLY A O 1
ATOM 806 N N . ILE A 1 99 ? -10.856 -7.204 6.499 1.00 80.44 99 ILE A N 1
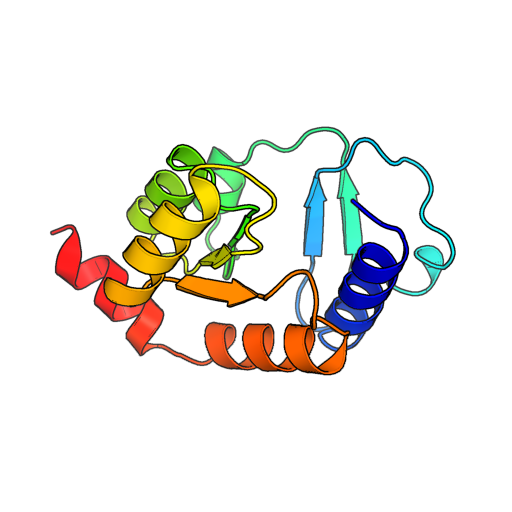ATOM 807 C CA . ILE A 1 99 ? -9.650 -6.436 6.859 1.00 80.44 99 ILE A CA 1
ATOM 808 C C . ILE A 1 99 ? -8.688 -6.216 5.682 1.00 80.44 99 ILE A C 1
ATOM 810 O O . ILE A 1 99 ? -7.649 -5.567 5.816 1.00 80.44 99 ILE A O 1
ATOM 814 N N . SER A 1 100 ? -9.015 -6.763 4.507 1.00 88.88 100 SER A N 1
ATOM 815 C CA . SER A 1 100 ? -8.201 -6.600 3.306 1.00 88.88 100 SER A CA 1
ATOM 816 C C . SER A 1 100 ? -9.016 -6.556 2.025 1.00 88.88 100 SER A C 1
ATOM 818 O O . SER A 1 100 ? -10.049 -7.213 1.923 1.00 88.88 100 SER A O 1
ATOM 820 N N . GLU A 1 101 ? -8.452 -5.921 1.005 1.00 92.25 101 GLU A N 1
ATOM 821 C CA . GLU A 1 101 ? -8.871 -6.084 -0.386 1.00 92.25 101 GLU A CA 1
ATOM 822 C C . GLU A 1 101 ? -7.801 -6.825 -1.184 1.00 92.25 101 GLU A C 1
ATOM 824 O O . GLU A 1 101 ? -6.634 -6.874 -0.789 1.00 92.25 101 GLU A O 1
ATOM 829 N N . ILE A 1 102 ? -8.195 -7.410 -2.316 1.00 92.88 102 ILE A N 1
ATOM 830 C CA . ILE A 1 102 ? -7.310 -8.229 -3.148 1.00 92.88 102 ILE A CA 1
ATOM 831 C C . ILE A 1 102 ? -7.195 -7.618 -4.544 1.00 92.88 102 ILE A C 1
ATOM 833 O O . ILE A 1 102 ? -8.190 -7.405 -5.234 1.00 92.88 102 ILE A O 1
ATOM 837 N N . LEU A 1 103 ? -5.961 -7.399 -4.987 1.00 94.00 103 LEU A N 1
ATOM 838 C CA . LEU A 1 103 ? -5.609 -7.083 -6.364 1.00 94.00 103 LEU A CA 1
ATOM 839 C C . LEU A 1 103 ? -5.223 -8.358 -7.114 1.00 94.00 103 LEU A C 1
ATOM 841 O O . LEU A 1 103 ? -4.285 -9.065 -6.737 1.00 94.00 103 LEU A O 1
ATOM 845 N N . ASP A 1 104 ? -5.895 -8.617 -8.235 1.00 92.19 104 ASP A N 1
ATOM 846 C CA . ASP A 1 104 ? -5.481 -9.670 -9.160 1.00 92.19 104 ASP A CA 1
ATOM 847 C C . ASP A 1 104 ? -4.290 -9.185 -10.001 1.00 92.19 104 ASP A C 1
ATOM 849 O O . ASP A 1 104 ? -4.399 -8.275 -10.827 1.00 92.19 104 ASP A O 1
ATOM 853 N N . LYS A 1 105 ? -3.135 -9.834 -9.815 1.00 90.12 105 LYS A N 1
ATOM 854 C CA . LYS A 1 105 ? -1.889 -9.535 -10.539 1.00 90.12 105 LYS A CA 1
ATOM 855 C C . LYS A 1 105 ? -2.023 -9.582 -12.068 1.00 90.12 105 LYS A C 1
ATOM 857 O O . LYS A 1 105 ? -1.203 -8.984 -12.760 1.00 90.12 105 LYS A O 1
ATOM 862 N N . ARG A 1 106 ? -3.013 -10.304 -12.606 1.00 90.56 106 ARG A N 1
ATOM 863 C CA . ARG A 1 106 ? -3.227 -10.484 -14.054 1.00 90.56 106 ARG A CA 1
ATOM 864 C C . ARG A 1 106 ? -3.933 -9.281 -14.676 1.00 90.56 106 ARG A C 1
ATOM 866 O O . ARG A 1 106 ? -3.618 -8.883 -15.802 1.00 90.56 106 ARG A O 1
ATOM 873 N N . THR A 1 107 ? -4.873 -8.698 -13.940 1.00 92.94 107 THR A N 1
ATOM 874 C CA . THR A 1 107 ? -5.784 -7.663 -14.443 1.00 92.94 107 THR A CA 1
ATOM 875 C C . THR A 1 107 ? -5.467 -6.277 -13.907 1.00 92.94 107 THR A C 1
ATOM 877 O O . THR A 1 107 ? -5.920 -5.304 -14.503 1.00 92.94 107 THR A O 1
ATOM 880 N N . LEU A 1 108 ? -4.660 -6.159 -12.844 1.00 94.56 108 LEU A N 1
ATOM 881 C CA . LEU A 1 108 ? -4.369 -4.859 -12.251 1.00 94.56 108 LEU A CA 1
ATOM 882 C C . LEU A 1 108 ? -3.796 -3.864 -13.270 1.00 94.56 108 LEU A C 1
ATOM 884 O O . LEU A 1 108 ? -3.025 -4.202 -14.180 1.00 94.56 108 LEU A O 1
ATOM 888 N N . ASN A 1 109 ? -4.216 -2.619 -13.087 1.00 96.44 109 ASN A N 1
ATOM 889 C CA . ASN A 1 109 ? -3.775 -1.431 -13.796 1.00 96.44 109 ASN A CA 1
ATOM 890 C C . ASN A 1 109 ? -3.879 -0.233 -12.831 1.00 96.44 109 ASN A C 1
ATOM 892 O O . ASN A 1 109 ? -4.363 -0.377 -11.706 1.00 96.44 109 ASN A O 1
ATOM 896 N N . ALA A 1 110 ? -3.418 0.943 -13.257 1.00 96.44 110 ALA A N 1
ATOM 897 C CA . ALA A 1 110 ? -3.381 2.123 -12.393 1.00 96.44 110 ALA A CA 1
ATOM 898 C C . ALA A 1 110 ? -4.766 2.538 -11.861 1.00 96.44 110 ALA A C 1
ATOM 900 O O . ALA A 1 110 ? -4.892 2.917 -10.700 1.00 96.44 110 ALA A O 1
ATOM 901 N N . GLU A 1 111 ? -5.807 2.418 -12.685 1.00 97.25 111 GLU A N 1
ATOM 902 C CA . GLU A 1 111 ? -7.175 2.790 -12.325 1.00 97.25 111 GLU A CA 1
ATOM 903 C C . GLU A 1 111 ? -7.742 1.873 -11.237 1.00 97.25 111 GLU A C 1
ATOM 905 O O . GLU A 1 111 ? -8.225 2.352 -10.211 1.00 97.25 111 GLU A O 1
ATOM 910 N N . ILE A 1 112 ? -7.621 0.553 -11.419 1.00 96.88 112 ILE A N 1
ATOM 911 C CA . ILE A 1 112 ? -8.083 -0.451 -10.451 1.00 96.88 112 ILE A CA 1
ATOM 912 C C . ILE A 1 112 ? -7.359 -0.267 -9.116 1.00 96.88 112 ILE A C 1
ATOM 914 O O . ILE A 1 112 ? -7.996 -0.262 -8.061 1.00 96.88 112 ILE A O 1
ATOM 918 N N . VAL A 1 113 ? -6.035 -0.086 -9.161 1.00 96.94 113 VAL A N 1
ATOM 919 C CA . VAL A 1 113 ? -5.220 0.133 -7.962 1.00 96.94 113 VAL A CA 1
ATOM 920 C C . VAL A 1 113 ? -5.664 1.411 -7.252 1.00 96.94 113 VAL A C 1
ATOM 922 O O . VAL A 1 113 ? -6.008 1.358 -6.075 1.00 96.94 113 VAL A O 1
ATOM 925 N N . GLY A 1 114 ? -5.733 2.542 -7.958 1.00 96.62 114 GLY A N 1
ATOM 926 C CA . GLY A 1 114 ? -6.133 3.819 -7.366 1.00 96.62 114 GLY A CA 1
ATOM 927 C C . GLY A 1 114 ? -7.551 3.790 -6.790 1.00 96.62 114 GLY A C 1
ATOM 928 O O . GLY A 1 114 ? -7.788 4.321 -5.706 1.00 96.62 114 GLY A O 1
ATOM 929 N N . LYS A 1 115 ? -8.490 3.122 -7.473 1.00 95.81 115 LYS A N 1
ATOM 930 C CA . LYS A 1 115 ? -9.867 2.931 -6.996 1.00 95.81 115 LYS A CA 1
ATOM 931 C C . LYS A 1 115 ? -9.909 2.155 -5.682 1.00 95.81 115 LYS A C 1
ATOM 933 O O . LYS A 1 115 ? -10.599 2.585 -4.762 1.00 95.81 115 LYS A O 1
ATOM 938 N N . LEU A 1 116 ? -9.186 1.037 -5.579 1.00 94.75 116 LEU A N 1
ATOM 939 C CA . LEU A 1 116 ? -9.163 0.245 -4.347 1.00 94.75 116 LEU A CA 1
ATOM 940 C C . LEU A 1 116 ? -8.492 0.995 -3.200 1.00 94.75 116 LEU A C 1
ATOM 942 O O . LEU A 1 116 ? -9.030 0.989 -2.100 1.00 94.75 116 LEU A O 1
ATOM 946 N N . ILE A 1 117 ? -7.385 1.696 -3.452 1.00 95.12 117 ILE A N 1
ATOM 947 C CA . ILE A 1 117 ? -6.725 2.500 -2.415 1.00 95.12 117 ILE A CA 1
ATOM 948 C C . ILE A 1 117 ? -7.690 3.555 -1.874 1.00 95.12 117 ILE A C 1
ATOM 950 O O . ILE A 1 117 ? -7.910 3.619 -0.670 1.00 95.12 117 ILE A O 1
ATOM 954 N N . ARG A 1 118 ? -8.331 4.332 -2.757 1.00 94.75 118 ARG A N 1
ATOM 955 C CA . ARG A 1 118 ? -9.318 5.341 -2.348 1.00 94.75 118 ARG A CA 1
ATOM 956 C C . ARG A 1 118 ? -10.502 4.732 -1.606 1.00 94.75 118 ARG A C 1
ATOM 958 O O . ARG A 1 118 ? -10.951 5.316 -0.629 1.00 94.75 118 ARG A O 1
ATOM 965 N N . LYS A 1 119 ? -10.998 3.569 -2.036 1.00 93.06 119 LYS A 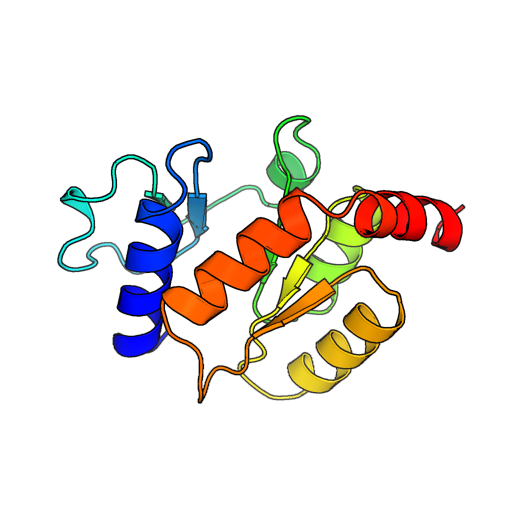N 1
ATOM 966 C CA . LYS A 1 119 ? -12.055 2.853 -1.313 1.00 93.06 119 LYS A CA 1
ATOM 967 C C . LYS A 1 119 ? -11.609 2.545 0.117 1.00 93.06 119 LYS A C 1
ATOM 969 O O . LYS A 1 119 ? -12.317 2.882 1.051 1.00 93.06 119 LYS A O 1
ATOM 974 N N . MET A 1 120 ? -10.439 1.930 0.279 1.00 92.06 120 MET A N 1
ATOM 975 C CA . MET A 1 120 ? -9.954 1.477 1.584 1.00 92.06 120 MET A CA 1
ATOM 976 C C . MET A 1 120 ? -9.603 2.626 2.528 1.00 92.06 120 MET A C 1
ATOM 978 O O . MET A 1 120 ? -9.830 2.506 3.724 1.00 92.06 120 MET A O 1
ATOM 982 N N . LEU A 1 121 ? -9.076 3.737 2.006 1.00 90.50 121 LEU A N 1
ATOM 983 C CA . LEU A 1 121 ? -8.765 4.921 2.812 1.00 90.50 121 LEU A CA 1
ATOM 984 C C . LEU A 1 121 ? -10.017 5.620 3.368 1.00 90.50 121 LEU A C 1
ATOM 986 O O . LEU A 1 121 ? -9.900 6.335 4.355 1.00 90.50 121 LEU A O 1
ATOM 990 N N . ASN A 1 122 ? -11.184 5.413 2.750 1.00 87.62 122 ASN A N 1
ATOM 991 C CA . ASN A 1 122 ? -12.453 6.038 3.137 1.00 87.62 122 ASN A CA 1
ATOM 992 C C . ASN A 1 122 ? -13.439 5.060 3.805 1.00 87.62 122 ASN A C 1
ATOM 994 O O . ASN A 1 122 ? -14.574 5.439 4.082 1.00 87.62 122 ASN A O 1
ATOM 998 N N . ASP A 1 123 ? -13.063 3.795 4.016 1.00 82.00 123 ASP A N 1
ATOM 999 C CA . ASP A 1 123 ? -13.959 2.794 4.603 1.00 82.00 123 ASP A CA 1
ATOM 1000 C C . ASP A 1 123 ? -13.684 2.652 6.106 1.00 82.00 123 ASP A C 1
ATOM 1002 O O . ASP A 1 123 ? -12.848 1.857 6.531 1.00 82.00 123 ASP A O 1
ATOM 1006 N N . GLU A 1 124 ? -14.399 3.427 6.922 1.00 71.38 124 GLU A N 1
ATOM 1007 C CA . GLU A 1 124 ? -14.281 3.391 8.390 1.00 71.38 124 GLU A CA 1
ATOM 1008 C C . GLU A 1 124 ? -14.636 2.009 8.965 1.00 71.38 124 GLU A C 1
ATOM 1010 O O . GLU A 1 124 ? -14.025 1.549 9.928 1.00 71.38 124 GLU A O 1
ATOM 1015 N N . ARG A 1 125 ? -15.523 1.260 8.295 1.00 68.50 125 ARG A N 1
ATOM 1016 C CA . ARG A 1 125 ? -15.935 -0.086 8.732 1.00 68.50 125 ARG A CA 1
ATOM 1017 C C . ARG A 1 125 ? -14.786 -1.084 8.680 1.00 68.50 125 ARG A C 1
ATOM 1019 O O . ARG A 1 125 ? -14.762 -2.025 9.466 1.00 68.50 125 ARG A O 1
ATOM 1026 N N . LEU A 1 126 ? -13.856 -0.907 7.738 1.00 66.94 126 LEU A N 1
ATOM 1027 C CA . LEU A 1 126 ? -12.651 -1.733 7.630 1.00 66.94 126 LEU A CA 1
ATOM 1028 C C . LEU A 1 126 ? -11.790 -1.581 8.889 1.00 66.94 126 LEU A C 1
ATOM 1030 O O . LEU A 1 126 ? -11.215 -2.560 9.348 1.00 66.94 126 LEU A O 1
ATOM 1034 N N . ILE A 1 127 ? -11.750 -0.382 9.469 1.00 65.25 127 ILE A N 1
ATOM 1035 C CA . ILE A 1 127 ? -11.012 -0.084 10.697 1.00 65.25 127 ILE A CA 1
ATOM 1036 C C . ILE A 1 127 ? -11.763 -0.658 11.908 1.00 65.25 127 ILE A C 1
ATOM 1038 O O . ILE A 1 127 ? -11.178 -1.409 12.690 1.00 65.25 127 ILE A O 1
ATOM 1042 N N . ASP A 1 128 ? -13.073 -0.421 12.013 1.00 65.75 128 ASP A N 1
ATOM 1043 C CA . ASP A 1 128 ? -13.904 -0.912 13.126 1.00 65.75 128 ASP A CA 1
ATOM 1044 C C . ASP A 1 128 ? -13.956 -2.447 13.207 1.00 65.75 128 ASP A C 1
ATOM 1046 O O . ASP A 1 128 ? -13.874 -3.045 14.286 1.00 65.75 128 ASP A O 1
ATOM 1050 N N . LEU A 1 129 ? -14.042 -3.120 12.054 1.00 64.06 129 LEU A N 1
ATOM 1051 C CA . LEU A 1 129 ? -14.042 -4.581 11.982 1.00 64.06 129 LEU A CA 1
ATOM 1052 C C . LEU A 1 129 ? -12.726 -5.183 12.471 1.00 64.06 129 LEU A C 1
ATOM 1054 O O . LEU A 1 129 ? -12.756 -6.254 13.082 1.00 64.06 129 LEU A O 1
ATOM 1058 N N . ILE A 1 130 ? -11.595 -4.507 12.240 1.00 66.31 130 ILE A N 1
ATOM 1059 C CA . ILE A 1 130 ? -10.303 -4.957 12.763 1.00 66.31 130 ILE A CA 1
ATOM 1060 C C . ILE A 1 130 ? -10.325 -4.924 14.294 1.00 66.31 130 ILE A C 1
ATOM 1062 O O . ILE A 1 130 ? -9.924 -5.901 14.919 1.00 66.31 130 ILE A O 1
ATOM 1066 N N . PHE A 1 131 ? -10.853 -3.871 14.916 1.00 65.88 131 PHE A N 1
ATOM 1067 C CA . PHE A 1 131 ? -10.906 -3.796 16.379 1.00 65.88 131 PHE A CA 1
ATOM 1068 C C . PHE A 1 131 ? -11.904 -4.789 16.997 1.00 65.88 131 PHE A C 1
ATOM 1070 O O . PHE A 1 131 ? -11.593 -5.408 18.010 1.00 65.88 131 PHE A O 1
ATOM 1077 N N . SER A 1 132 ? -13.061 -5.017 16.364 1.00 64.94 132 SER A N 1
ATOM 1078 C CA . SER A 1 132 ? -14.116 -5.900 16.903 1.00 64.94 132 SER A CA 1
ATOM 1079 C C . SER A 1 132 ? -13.799 -7.404 16.899 1.00 64.94 132 SER A C 1
ATOM 1081 O O . SER A 1 132 ? -14.489 -8.175 17.558 1.00 64.94 132 SER A O 1
ATOM 1083 N N . LYS A 1 133 ? -12.818 -7.854 16.104 1.00 61.12 133 LYS A N 1
ATOM 1084 C CA . LYS A 1 133 ? -12.512 -9.287 15.915 1.00 61.12 133 LYS A CA 1
ATOM 1085 C C . LYS A 1 133 ? -11.301 -9.778 16.706 1.00 61.12 133 LYS A C 1
ATOM 1087 O O . LYS A 1 133 ? -11.027 -10.978 16.687 1.00 61.12 133 LYS A O 1
ATOM 1092 N N . PHE A 1 134 ? -10.560 -8.870 17.337 1.00 55.53 134 PHE A N 1
ATOM 1093 C CA . PHE A 1 134 ? -9.304 -9.163 18.034 1.00 55.53 134 PHE A CA 1
ATOM 1094 C C . PHE A 1 134 ? -9.284 -8.684 19.499 1.00 55.53 134 PHE A C 1
ATOM 1096 O O . PHE A 1 134 ? -8.252 -8.824 20.159 1.00 55.53 134 PHE A O 1
ATOM 1103 N N . LEU A 1 135 ? -10.413 -8.169 19.994 1.00 48.56 135 LEU A N 1
ATOM 1104 C CA . LEU A 1 135 ? -10.749 -7.968 21.408 1.00 48.56 135 LEU A CA 1
ATOM 1105 C C . LEU A 1 135 ? -11.902 -8.911 21.767 1.00 48.56 135 LEU A C 1
ATOM 1107 O O . LEU A 1 135 ? -11.896 -9.414 22.910 1.00 48.56 135 LEU A O 1
#

pLDDT: mean 87.02, std 9.42, range [48.56, 97.31]

Radius of gyration: 14.33 Å; chains: 1; bounding box: 33×34×38 Å

Organism: Meloidogyne hapla (NCBI:txid6305)

Foldseek 3Di:
DDLQVVQQVLLLQQVVLVAAAEDADPDPDRPPNVVRPRYHYDVDDPLLVLLQDPPDAEAEEQQDLVSLVSNLVNLHAYEHEPDDDCSVVSQVVCVVLLRYDYDDPVPGGNVVVNVVVVVSSPDVVNSVSSVVPPD

Secondary structure (DSSP, 8-state):
--HHHHHHHHHHHHT-TTS-EEEE-S-S--TTGGG-TTEEEES---HHHHHHSTT---EEES--HHHHHHHHHTT--EEE---STTHHHHHHHHHHTTSEEE--TTT--HHHHHHHHHHHHT-HHHHHHHHHTT-